Protein AF-A0A966U3D0-F1 (a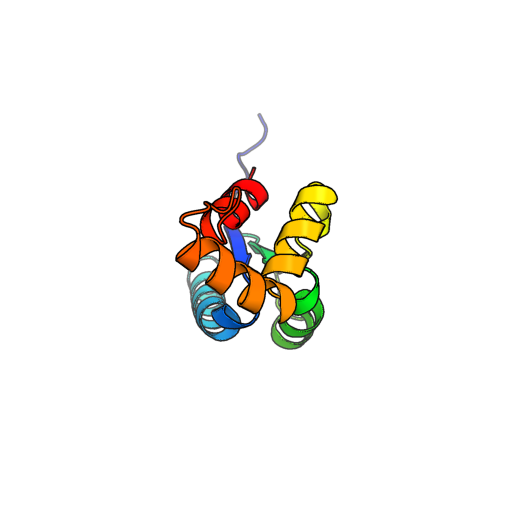fdb_monomer)

Sequence (110 aa):
MTRPSLCYLTVSYAADLERFALLRHSLRLFSPDIPHLVYVDSEDVPLFTRRFGDERGIDIRPTLEVLPPEVEASRRLWRSWRGRLLDRLCWRLHLHRSYSGWKLQQVVKL

Structure (mmCIF, N/CA/C/O backbone):
data_AF-A0A966U3D0-F1
#
_entry.id   AF-A0A966U3D0-F1
#
loop_
_atom_site.group_PDB
_atom_site.id
_atom_site.type_symbol
_atom_site.label_atom_id
_atom_site.label_alt_id
_atom_site.label_comp_id
_atom_site.label_asym_id
_atom_site.label_entity_id
_atom_site.label_seq_id
_atom_site.pdbx_PDB_ins_code
_atom_site.Cartn_x
_atom_site.Cartn_y
_atom_site.Cartn_z
_atom_site.occupancy
_atom_site.B_iso_or_equiv
_atom_site.auth_seq_id
_atom_site.auth_comp_id
_atom_site.auth_asym_id
_atom_site.auth_atom_id
_atom_site.pdbx_PDB_model_num
ATOM 1 N N . MET A 1 1 ? -13.420 27.046 15.025 1.00 55.94 1 MET A N 1
ATOM 2 C CA . MET A 1 1 ? -12.119 26.344 14.961 1.00 55.94 1 MET A CA 1
ATOM 3 C C . MET A 1 1 ? -12.401 24.885 14.648 1.00 55.94 1 MET A C 1
ATOM 5 O O . MET A 1 1 ? -13.145 24.262 15.396 1.00 55.94 1 MET A O 1
ATOM 9 N N . THR A 1 2 ? -11.909 24.364 13.527 1.00 74.81 2 THR A N 1
ATOM 10 C CA . THR A 1 2 ? -12.014 22.937 13.190 1.00 74.81 2 THR A CA 1
ATOM 11 C C . THR A 1 2 ? -11.152 22.134 14.158 1.00 74.81 2 THR A C 1
ATOM 13 O O . THR A 1 2 ? -9.998 22.477 14.408 1.00 74.81 2 THR A O 1
ATOM 16 N N . ARG A 1 3 ? -11.729 21.091 14.759 1.00 83.00 3 ARG A N 1
ATOM 17 C CA . ARG A 1 3 ? -10.996 20.180 15.641 1.00 83.00 3 ARG A CA 1
ATOM 18 C C . ARG A 1 3 ? -9.999 19.387 14.779 1.00 83.00 3 ARG A C 1
ATOM 20 O O . ARG A 1 3 ? -10.398 18.957 13.696 1.00 83.00 3 ARG A O 1
ATOM 27 N N . PRO A 1 4 ? -8.737 19.201 15.203 1.00 87.50 4 PRO A N 1
ATOM 28 C CA . PRO A 1 4 ? -7.790 18.399 14.438 1.00 87.50 4 PRO A CA 1
ATOM 29 C C . PRO A 1 4 ? -8.305 16.960 14.306 1.00 87.50 4 PRO A C 1
ATOM 31 O O . PRO A 1 4 ? -8.775 16.373 15.282 1.00 87.50 4 PRO A O 1
ATOM 34 N N . SER A 1 5 ? -8.231 16.408 13.096 1.00 90.88 5 SER A N 1
ATOM 35 C CA . SER A 1 5 ? -8.540 15.008 12.799 1.00 90.88 5 SER A CA 1
ATOM 36 C C . SER A 1 5 ? -7.254 14.195 12.684 1.00 90.88 5 SER A C 1
ATOM 38 O O . SER A 1 5 ? -6.247 14.697 12.186 1.00 90.88 5 SER A O 1
ATOM 40 N N . LEU A 1 6 ? -7.302 12.933 13.101 1.00 93.94 6 LEU A N 1
ATOM 41 C CA . LEU A 1 6 ? -6.178 12.002 13.045 1.00 93.94 6 LEU A CA 1
ATOM 42 C C . LEU A 1 6 ? -6.519 10.820 12.127 1.00 93.94 6 LEU A C 1
ATOM 44 O O . LEU A 1 6 ? -7.653 10.349 12.127 1.00 93.94 6 LEU A O 1
ATOM 48 N N . CYS A 1 7 ? -5.535 10.339 11.368 1.00 95.44 7 CYS A N 1
ATOM 49 C CA . CYS A 1 7 ? -5.631 9.158 10.511 1.00 95.44 7 CYS A CA 1
ATOM 50 C C . CYS A 1 7 ? -4.269 8.451 10.480 1.00 95.44 7 CYS A C 1
ATOM 52 O O . CYS A 1 7 ? -3.228 9.115 10.464 1.00 95.44 7 CYS A O 1
ATOM 54 N N . TYR A 1 8 ? -4.264 7.118 10.462 1.00 97.12 8 TYR A N 1
ATOM 55 C CA . TYR A 1 8 ? -3.060 6.341 10.180 1.00 97.12 8 TYR A CA 1
ATOM 56 C C . TYR A 1 8 ? -2.877 6.193 8.678 1.00 97.12 8 TYR A C 1
ATOM 58 O O . TYR A 1 8 ? -3.822 5.865 7.970 1.00 97.12 8 TYR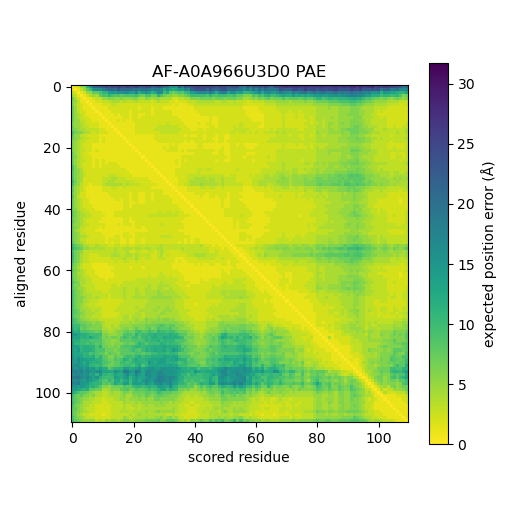 A O 1
ATOM 66 N N . LEU A 1 9 ? -1.645 6.360 8.202 1.00 96.88 9 LEU A N 1
ATOM 67 C CA . LEU A 1 9 ? -1.300 6.150 6.803 1.00 96.88 9 LEU A CA 1
ATOM 68 C C . LEU A 1 9 ? -0.247 5.051 6.673 1.00 96.88 9 LEU A C 1
ATOM 70 O O . LEU A 1 9 ? 0.776 5.057 7.363 1.00 96.88 9 LEU A O 1
ATOM 74 N N . THR A 1 10 ? -0.489 4.077 5.803 1.00 96.94 10 THR A N 1
ATOM 75 C CA . THR A 1 10 ? 0.442 2.970 5.549 1.00 96.94 10 THR A CA 1
ATOM 76 C C . THR A 1 10 ? 0.603 2.746 4.059 1.00 96.94 10 THR A C 1
ATOM 78 O O . THR A 1 10 ? -0.362 2.815 3.311 1.00 96.94 10 THR A O 1
ATOM 81 N N . VAL A 1 11 ? 1.833 2.457 3.642 1.00 96.88 11 VAL A N 1
ATOM 82 C CA . VAL A 1 11 ? 2.140 2.036 2.275 1.00 96.88 11 VAL A CA 1
ATOM 83 C C . VAL A 1 11 ? 2.589 0.586 2.331 1.00 96.88 11 VAL A C 1
ATOM 85 O O . VAL A 1 11 ? 3.466 0.264 3.135 1.00 96.88 11 VAL A O 1
ATOM 88 N N . SER A 1 12 ? 1.977 -0.290 1.541 1.00 96.44 12 SER A N 1
ATOM 89 C CA . SER A 1 12 ? 2.220 -1.733 1.606 1.00 96.44 12 SER A CA 1
ATOM 90 C C . SER A 1 12 ? 2.173 -2.402 0.229 1.00 96.44 12 SER A C 1
ATOM 92 O O . SER A 1 12 ? 1.877 -1.778 -0.786 1.00 96.44 12 SER A O 1
ATOM 94 N N . TYR A 1 13 ? 2.531 -3.681 0.189 1.00 95.62 13 TYR A N 1
ATOM 95 C CA . TYR A 1 13 ? 2.561 -4.519 -1.008 1.00 95.62 13 TYR A CA 1
ATOM 96 C C . TYR A 1 13 ? 2.531 -5.997 -0.596 1.00 95.62 13 TYR A C 1
ATOM 98 O O . TYR A 1 13 ? 2.623 -6.317 0.590 1.00 95.62 13 TYR A O 1
ATOM 106 N N . ALA A 1 14 ? 2.438 -6.915 -1.558 1.00 95.62 14 ALA A N 1
ATOM 107 C CA . ALA A 1 14 ? 2.213 -8.338 -1.292 1.00 95.62 14 ALA A CA 1
ATOM 108 C C . ALA A 1 14 ? 3.189 -8.982 -0.287 1.00 95.62 14 ALA A C 1
ATOM 110 O O . ALA A 1 14 ? 2.755 -9.762 0.556 1.00 95.62 14 ALA A O 1
ATOM 111 N N . ALA A 1 15 ? 4.491 -8.665 -0.322 1.00 94.44 15 ALA A N 1
ATOM 112 C CA . ALA A 1 15 ? 5.448 -9.293 0.602 1.00 94.44 15 ALA A CA 1
ATOM 113 C C . ALA A 1 15 ? 5.349 -8.765 2.046 1.00 94.44 15 ALA A C 1
ATOM 115 O O . ALA A 1 15 ? 5.906 -9.372 2.959 1.00 94.44 15 ALA A O 1
ATOM 116 N N . ASP A 1 16 ? 4.636 -7.656 2.254 1.00 95.62 16 ASP A N 1
ATOM 117 C CA . ASP A 1 16 ? 4.376 -7.077 3.570 1.00 95.62 16 ASP A CA 1
ATOM 118 C C . ASP A 1 16 ? 3.019 -7.506 4.147 1.00 95.62 16 ASP A C 1
ATOM 120 O O . ASP A 1 16 ? 2.691 -7.086 5.254 1.00 95.62 16 ASP A O 1
ATOM 124 N N . LEU A 1 17 ? 2.247 -8.359 3.458 1.00 97.56 17 LEU A N 1
ATOM 125 C CA . LEU A 1 17 ? 0.867 -8.694 3.832 1.00 97.56 17 LEU A CA 1
ATOM 126 C C . LEU A 1 17 ? 0.722 -9.144 5.296 1.00 97.56 17 LEU A C 1
ATOM 128 O O . LEU A 1 17 ? -0.134 -8.632 6.011 1.00 97.56 17 LEU A O 1
ATOM 132 N N . GLU A 1 18 ? 1.583 -10.050 5.766 1.00 98.12 18 GLU A N 1
ATOM 133 C CA . GLU A 1 18 ? 1.525 -10.555 7.147 1.00 98.12 18 GLU A CA 1
ATOM 134 C C . GLU A 1 18 ? 1.940 -9.496 8.177 1.00 98.12 18 GLU A C 1
ATOM 136 O O . GLU A 1 18 ? 1.337 -9.373 9.243 1.00 98.12 18 GLU A O 1
ATOM 141 N N . ARG A 1 19 ? 2.935 -8.663 7.846 1.00 97.75 19 ARG A N 1
ATOM 142 C CA . ARG A 1 19 ? 3.340 -7.543 8.713 1.00 97.75 19 ARG A CA 1
ATOM 143 C C . ARG A 1 19 ? 2.226 -6.506 8.799 1.00 97.75 19 ARG A C 1
ATOM 145 O O . ARG A 1 19 ? 1.959 -5.971 9.873 1.00 97.75 19 ARG A O 1
ATOM 152 N N . PHE A 1 20 ? 1.561 -6.249 7.677 1.00 97.94 20 PHE A N 1
ATOM 153 C CA . PHE A 1 20 ? 0.397 -5.385 7.615 1.00 97.94 20 PHE A CA 1
ATOM 154 C C . PHE A 1 20 ? -0.769 -5.965 8.424 1.00 97.94 20 PHE A C 1
ATOM 156 O O . PHE A 1 20 ? -1.398 -5.225 9.174 1.00 97.94 20 PHE A O 1
ATOM 163 N N . ALA A 1 21 ? -1.018 -7.277 8.354 1.00 98.19 21 ALA A N 1
ATOM 164 C CA . AL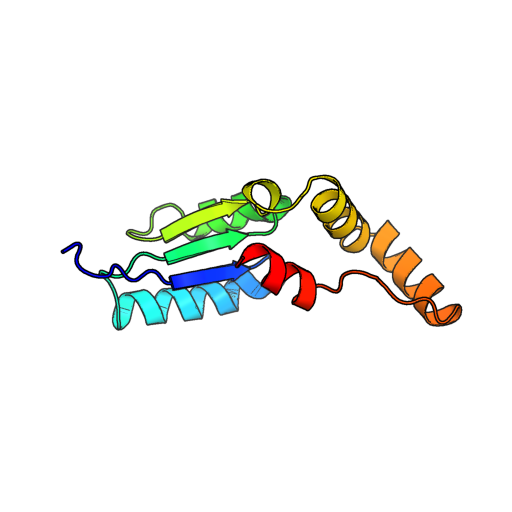A A 1 21 ? -2.050 -7.936 9.153 1.00 98.19 21 ALA A CA 1
ATOM 165 C C . ALA A 1 21 ? -1.803 -7.756 10.661 1.00 98.19 21 ALA A C 1
ATOM 167 O O . ALA A 1 21 ? -2.725 -7.414 11.404 1.00 98.19 21 ALA A O 1
ATOM 168 N N . LEU A 1 22 ? -0.550 -7.909 11.105 1.00 98.38 22 LEU A N 1
ATOM 169 C CA . LEU A 1 22 ? -0.157 -7.663 12.494 1.00 98.38 22 LEU A CA 1
ATOM 170 C C . LEU A 1 22 ? -0.363 -6.196 12.900 1.00 98.38 22 LEU A C 1
ATOM 172 O O . LEU A 1 22 ? -0.938 -5.924 13.954 1.00 98.38 22 LEU A O 1
ATOM 176 N N . LEU A 1 23 ? 0.067 -5.245 12.063 1.00 97.88 23 LEU A N 1
ATOM 177 C CA . LEU A 1 23 ? -0.176 -3.818 12.297 1.00 97.88 23 LEU A CA 1
ATOM 178 C C . LEU A 1 23 ? -1.677 -3.539 12.420 1.00 97.88 23 LEU A C 1
ATOM 180 O O . LEU A 1 23 ? -2.108 -2.879 13.363 1.00 97.88 23 LEU A O 1
ATOM 184 N N . ARG A 1 24 ? -2.475 -4.065 11.489 1.00 97.31 24 ARG A N 1
ATOM 185 C CA . ARG A 1 24 ? -3.919 -3.853 11.454 1.00 97.31 24 ARG A CA 1
ATOM 186 C C . ARG A 1 24 ? -4.599 -4.400 12.703 1.00 97.31 24 ARG A C 1
ATOM 188 O O . ARG A 1 24 ? -5.443 -3.718 13.282 1.00 97.31 24 ARG A O 1
ATOM 195 N N . HIS A 1 25 ? -4.198 -5.590 13.145 1.00 97.12 25 HIS A N 1
ATOM 196 C CA . HIS A 1 25 ? -4.669 -6.172 14.395 1.00 97.12 25 HIS A CA 1
ATOM 197 C C . HIS A 1 25 ? -4.377 -5.254 15.592 1.00 97.12 25 HIS A C 1
ATOM 199 O O . HIS A 1 25 ? -5.290 -4.932 16.350 1.00 97.12 25 HIS A O 1
ATOM 205 N N . SER A 1 26 ? -3.145 -4.752 15.710 1.00 97.75 26 SER A N 1
ATOM 206 C CA . SER A 1 26 ? -2.763 -3.818 16.776 1.00 97.75 26 SER A CA 1
ATOM 207 C C . SER A 1 26 ? -3.578 -2.522 16.737 1.00 97.75 26 SER A C 1
ATOM 209 O O . SER A 1 26 ? -4.097 -2.091 17.764 1.00 97.75 26 SER A O 1
ATOM 211 N N . LEU A 1 27 ? -3.759 -1.914 15.560 1.00 97.12 27 LEU A N 1
ATOM 212 C CA . LEU A 1 27 ? -4.546 -0.681 15.434 1.00 97.12 27 LEU A CA 1
ATOM 213 C C . LEU A 1 27 ? -6.010 -0.889 15.829 1.00 97.12 27 LEU A C 1
ATOM 215 O O . LEU A 1 27 ? -6.587 -0.035 16.494 1.00 97.12 27 LEU A O 1
ATOM 219 N N . ARG A 1 28 ? -6.597 -2.041 15.496 1.00 95.38 28 ARG A N 1
ATOM 220 C CA . ARG A 1 28 ? -7.958 -2.385 15.930 1.00 95.38 28 ARG A CA 1
ATOM 221 C C . ARG A 1 28 ? -8.081 -2.550 17.441 1.00 95.38 28 ARG A C 1
ATOM 223 O O . ARG A 1 28 ? -9.134 -2.238 17.982 1.00 95.38 28 ARG A O 1
ATOM 230 N N . LEU A 1 29 ? -7.044 -3.057 18.107 1.00 96.88 29 LEU A N 1
ATOM 231 C CA . LEU A 1 29 ? -7.054 -3.241 19.558 1.00 96.88 29 LEU A CA 1
ATOM 232 C C . LEU A 1 29 ? -6.865 -1.925 20.316 1.00 96.88 29 LEU A C 1
ATOM 234 O O . LEU A 1 29 ? -7.544 -1.697 21.312 1.00 96.88 29 LEU A O 1
ATOM 238 N N . PHE A 1 30 ? -5.949 -1.071 19.858 1.00 97.06 30 PHE A N 1
ATOM 239 C CA . PHE A 1 30 ? -5.514 0.100 20.628 1.00 97.06 30 PHE A CA 1
ATOM 240 C C . PHE A 1 30 ? -6.102 1.431 20.142 1.00 97.06 30 PHE A C 1
ATOM 242 O O . PHE A 1 30 ? -6.148 2.384 20.914 1.00 97.06 30 PHE A O 1
ATOM 249 N N . SER A 1 31 ? -6.574 1.492 18.895 1.00 95.56 31 SER A N 1
ATOM 250 C CA . SER A 1 31 ? -7.066 2.714 18.245 1.00 95.56 31 SER A CA 1
ATOM 251 C C . SER A 1 31 ? -8.240 2.441 17.278 1.00 95.56 31 SER A C 1
ATOM 253 O O . SER A 1 31 ? -8.180 2.862 16.119 1.00 95.56 31 SER A O 1
ATOM 255 N N . PRO A 1 32 ? -9.314 1.740 17.700 1.00 94.94 32 PRO A N 1
ATOM 256 C CA . PRO A 1 32 ? -10.369 1.252 16.799 1.00 94.94 32 PRO A CA 1
ATOM 257 C C . PRO A 1 32 ? -11.126 2.353 16.041 1.00 94.94 32 PRO A C 1
ATOM 259 O O . PRO A 1 32 ? -11.630 2.101 14.947 1.00 94.94 32 PRO A O 1
ATOM 262 N N . ASP A 1 33 ? -11.194 3.559 16.606 1.00 94.75 33 ASP A N 1
ATOM 263 C CA . ASP A 1 33 ? -11.958 4.682 16.051 1.00 94.75 33 ASP A CA 1
ATOM 264 C C . ASP A 1 33 ? -11.130 5.596 15.134 1.00 94.75 33 ASP A C 1
ATOM 266 O O . ASP A 1 33 ? -11.676 6.524 14.534 1.00 94.75 33 ASP A O 1
ATO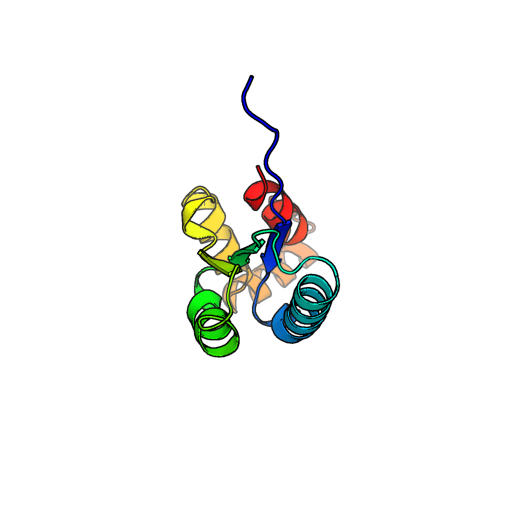M 270 N N . ILE A 1 34 ? -9.818 5.357 15.012 1.00 96.44 34 ILE A N 1
ATOM 271 C CA . ILE A 1 34 ? -8.946 6.144 14.135 1.00 96.44 34 ILE A CA 1
ATOM 272 C C . ILE A 1 34 ? -8.936 5.499 12.738 1.00 96.44 34 ILE A C 1
ATOM 274 O O . ILE A 1 34 ? -8.540 4.336 12.610 1.00 96.44 34 ILE A O 1
ATOM 278 N N . PRO A 1 35 ? -9.327 6.231 11.675 1.00 96.75 35 PRO A N 1
ATOM 279 C CA . PRO A 1 35 ? -9.270 5.725 10.308 1.00 96.75 35 PRO A CA 1
ATOM 280 C C . PRO A 1 35 ? -7.854 5.315 9.896 1.00 96.75 35 PRO A C 1
ATOM 282 O O . PRO A 1 35 ? -6.862 5.904 10.332 1.00 96.75 35 PRO A O 1
ATOM 285 N N . HIS A 1 36 ? -7.766 4.324 9.014 1.00 97.50 36 HIS A N 1
ATOM 286 C CA . HIS A 1 36 ? -6.509 3.811 8.482 1.00 97.50 36 HIS A CA 1
ATOM 287 C C . HIS A 1 36 ? -6.532 3.828 6.955 1.00 97.50 36 HIS A C 1
ATOM 289 O O . HIS A 1 36 ? -7.159 2.977 6.330 1.00 97.50 36 HIS A O 1
ATOM 295 N N . LEU A 1 37 ? -5.832 4.791 6.360 1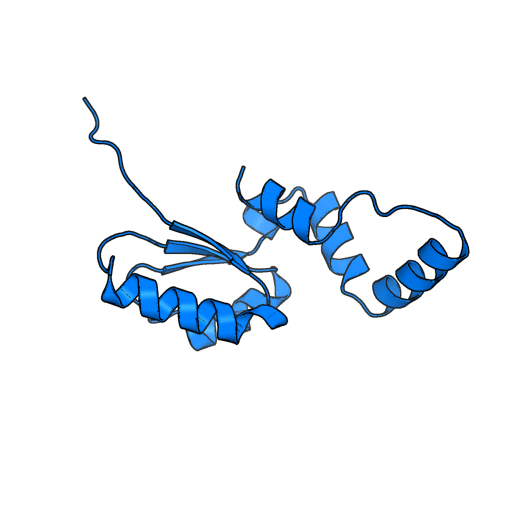.00 97.44 37 LEU A N 1
ATOM 296 C CA . LEU A 1 37 ? -5.630 4.884 4.919 1.00 97.44 37 LEU A CA 1
ATOM 297 C C . LEU A 1 37 ? -4.417 4.045 4.505 1.00 97.44 37 LEU A C 1
ATOM 299 O O . LEU A 1 37 ? -3.317 4.187 5.051 1.00 97.44 37 LEU A O 1
ATOM 303 N N . VAL A 1 38 ? -4.613 3.158 3.538 1.00 97.88 38 VAL A N 1
ATOM 304 C CA . VAL A 1 38 ? -3.619 2.172 3.122 1.00 97.88 38 VAL A CA 1
ATOM 305 C C . VAL A 1 38 ? -3.425 2.257 1.623 1.00 97.88 38 VAL A C 1
ATOM 307 O O . VAL A 1 38 ? -4.273 1.818 0.854 1.00 97.88 38 VAL A O 1
ATOM 310 N N . TYR A 1 39 ? -2.275 2.775 1.211 1.00 98.00 39 TYR A N 1
ATOM 311 C CA . TYR A 1 39 ? -1.857 2.721 -0.179 1.00 98.00 39 TYR A CA 1
ATOM 312 C C . TYR A 1 39 ? -1.127 1.412 -0.444 1.00 98.00 39 TYR A C 1
ATOM 314 O O . TYR A 1 39 ? -0.119 1.097 0.189 1.00 98.00 39 TYR A O 1
ATOM 322 N N . VAL A 1 40 ? -1.640 0.638 -1.382 1.00 97.31 40 VAL A N 1
ATOM 323 C CA . VAL A 1 40 ? -1.092 -0.653 -1.777 1.00 97.31 40 VAL A CA 1
ATOM 324 C C . VAL A 1 40 ? -0.584 -0.538 -3.200 1.00 97.31 40 VAL A C 1
ATOM 326 O O . VAL A 1 40 ? -1.235 0.089 -4.038 1.00 97.31 40 VAL A O 1
ATOM 329 N N . ASP A 1 41 ? 0.572 -1.141 -3.481 1.00 95.75 41 ASP A N 1
ATOM 330 C CA . ASP A 1 41 ? 1.046 -1.313 -4.855 1.00 95.75 41 ASP A CA 1
ATOM 331 C C . ASP A 1 41 ? -0.121 -1.772 -5.738 1.00 95.75 41 ASP A C 1
ATOM 333 O O . ASP A 1 41 ? -0.798 -2.749 -5.428 1.00 95.75 41 ASP A O 1
ATOM 337 N N . SER A 1 42 ? -0.397 -1.031 -6.808 1.00 96.19 42 SER A N 1
ATOM 338 C CA . SER A 1 42 ? -1.657 -1.145 -7.551 1.00 96.19 42 SER A CA 1
ATOM 339 C C . SER A 1 42 ? -2.041 -2.573 -7.973 1.00 96.19 42 SER A C 1
ATOM 341 O O . SER A 1 42 ? -3.219 -2.920 -7.980 1.00 96.19 42 SER A O 1
ATOM 343 N N . GLU A 1 43 ? -1.061 -3.406 -8.335 1.00 95.50 43 GLU A N 1
ATOM 344 C CA . GLU A 1 43 ? -1.264 -4.814 -8.698 1.00 95.50 43 GLU A CA 1
ATOM 345 C C . GLU A 1 43 ? -1.657 -5.718 -7.517 1.00 95.50 43 GLU A C 1
ATOM 347 O O . GLU A 1 43 ? -2.266 -6.766 -7.724 1.00 95.50 43 GLU A O 1
ATOM 352 N N . ASP A 1 44 ? -1.334 -5.308 -6.292 1.00 97.12 44 ASP A N 1
ATOM 353 C CA . ASP A 1 44 ? -1.544 -6.063 -5.059 1.00 97.12 44 ASP A CA 1
ATOM 354 C C . ASP A 1 44 ? -2.860 -5.658 -4.354 1.00 97.12 44 ASP A C 1
ATOM 356 O O . ASP A 1 44 ? -3.267 -6.315 -3.396 1.00 97.12 44 ASP A O 1
ATOM 360 N N . VAL A 1 45 ? -3.579 -4.626 -4.827 1.00 98.00 45 VAL A N 1
ATOM 361 C CA . VAL A 1 45 ? -4.864 -4.189 -4.235 1.00 98.00 45 VAL A CA 1
ATOM 362 C C . VAL A 1 45 ? -5.874 -5.333 -4.092 1.00 98.00 45 VAL A C 1
ATOM 364 O O . VAL A 1 45 ? -6.381 -5.504 -2.984 1.00 98.00 45 VAL A O 1
ATOM 367 N N . PRO A 1 46 ? -6.139 -6.183 -5.111 1.00 98.25 46 PRO A N 1
ATOM 368 C CA . PRO A 1 46 ? -7.108 -7.272 -4.968 1.00 98.25 46 PRO A CA 1
ATOM 369 C C . PRO A 1 46 ? -6.777 -8.241 -3.824 1.00 98.25 46 PRO A C 1
ATOM 371 O O . PRO A 1 46 ? -7.683 -8.754 -3.168 1.00 98.25 46 PRO A O 1
ATOM 374 N N . LEU A 1 47 ? -5.487 -8.472 -3.553 1.00 98.12 47 LEU A N 1
ATOM 375 C CA . LEU A 1 47 ? -5.031 -9.312 -2.444 1.00 98.12 47 LEU A CA 1
ATOM 376 C C . LEU A 1 47 ? -5.393 -8.683 -1.092 1.00 98.12 47 LEU A C 1
ATOM 378 O O . LEU A 1 47 ? -5.911 -9.373 -0.213 1.00 98.12 47 LEU A O 1
ATOM 382 N N . PHE A 1 48 ? -5.161 -7.379 -0.941 1.00 98.31 48 PHE A N 1
ATOM 383 C CA . PHE A 1 48 ? -5.485 -6.644 0.281 1.00 98.31 48 PHE A CA 1
ATOM 384 C C . PHE A 1 48 ? -6.996 -6.487 0.466 1.00 98.31 48 PHE A C 1
ATOM 386 O O . PHE A 1 48 ? -7.498 -6.767 1.553 1.00 98.31 48 PHE A O 1
ATOM 393 N N . THR A 1 49 ? -7.740 -6.132 -0.584 1.00 98.06 49 THR A N 1
ATOM 394 C CA . THR A 1 49 ? -9.206 -6.037 -0.539 1.00 98.06 49 THR A CA 1
ATOM 395 C C . THR A 1 49 ? -9.833 -7.377 -0.171 1.00 98.06 49 THR A C 1
ATOM 397 O O . THR A 1 49 ? -10.690 -7.423 0.703 1.00 98.06 49 THR A O 1
ATOM 400 N N . ARG A 1 50 ? -9.363 -8.494 -0.742 1.00 98.06 50 ARG A N 1
ATOM 401 C CA . ARG A 1 50 ? -9.853 -9.830 -0.363 1.00 98.06 50 ARG A CA 1
ATOM 402 C C . ARG A 1 50 ? -9.588 -10.158 1.110 1.00 98.06 50 ARG A C 1
ATOM 404 O O . ARG A 1 50 ? -10.360 -10.895 1.715 1.00 98.06 50 ARG A O 1
ATOM 411 N N . ARG A 1 51 ? -8.473 -9.683 1.671 1.00 98.00 51 ARG A N 1
ATOM 412 C CA . ARG A 1 51 ? -8.044 -10.025 3.035 1.00 98.00 51 ARG A CA 1
ATOM 413 C C . ARG A 1 51 ? -8.652 -9.119 4.109 1.00 98.00 51 ARG A C 1
ATOM 415 O O . ARG A 1 51 ? -8.899 -9.617 5.206 1.00 98.00 51 ARG A O 1
ATOM 422 N N . PHE A 1 52 ? -8.850 -7.836 3.805 1.00 97.62 52 PHE A N 1
ATOM 423 C CA . PHE A 1 52 ? -9.195 -6.789 4.777 1.00 97.62 52 PHE A CA 1
ATOM 424 C C . PHE A 1 52 ? -10.364 -5.888 4.348 1.00 97.62 52 PHE A C 1
ATOM 426 O O . PHE A 1 52 ? -10.732 -4.998 5.105 1.00 97.62 52 PHE A O 1
ATOM 433 N N . GLY A 1 53 ? -10.934 -6.066 3.151 1.00 93.25 53 GLY A N 1
ATOM 434 C CA . GLY A 1 53 ? -11.926 -5.146 2.575 1.00 93.25 53 GLY A CA 1
ATOM 435 C C . GLY A 1 53 ? -13.226 -5.019 3.371 1.00 93.25 53 GLY A C 1
ATOM 436 O O . GLY A 1 53 ? -13.857 -3.970 3.325 1.00 93.25 53 GLY A O 1
ATOM 437 N N . ASP A 1 54 ? -13.580 -6.042 4.149 1.00 94.31 54 ASP A N 1
ATOM 438 C CA . ASP A 1 54 ? -14.758 -6.027 5.024 1.00 94.31 54 ASP A CA 1
ATOM 439 C C . ASP A 1 54 ? -14.461 -5.446 6.421 1.00 94.31 54 ASP A C 1
ATOM 441 O O . ASP A 1 54 ? -15.346 -5.359 7.276 1.00 94.31 54 ASP A O 1
ATOM 445 N N . GLU A 1 55 ? -13.210 -5.066 6.707 1.00 94.38 55 GLU A N 1
ATOM 446 C CA . GLU A 1 55 ? -12.866 -4.485 8.000 1.00 94.38 55 GLU A CA 1
ATOM 447 C C . GLU A 1 55 ? -13.344 -3.034 8.116 1.00 94.38 55 GLU A C 1
ATOM 449 O O . GLU A 1 55 ? -13.184 -2.207 7.224 1.00 94.38 55 GLU A O 1
ATOM 454 N N . ARG A 1 56 ? -13.888 -2.671 9.279 1.00 93.31 56 ARG A N 1
ATOM 455 C CA . ARG A 1 56 ? -14.303 -1.290 9.541 1.00 93.31 56 ARG A CA 1
ATOM 456 C C . ARG A 1 56 ? -13.089 -0.376 9.726 1.00 93.31 56 ARG A C 1
ATOM 458 O O . ARG A 1 56 ? -12.162 -0.716 10.459 1.00 93.31 56 ARG A O 1
ATOM 465 N N . GLY A 1 57 ? -13.140 0.821 9.139 1.00 93.62 57 GLY A N 1
ATOM 466 C CA . GLY A 1 57 ? -12.162 1.888 9.385 1.00 93.62 57 GLY A CA 1
ATOM 467 C C . GLY A 1 57 ? -10.836 1.732 8.639 1.00 93.62 57 GLY A C 1
ATOM 468 O O . GLY A 1 57 ? -9.880 2.421 8.983 1.00 93.62 57 GLY A O 1
ATOM 469 N N . ILE A 1 58 ? -10.766 0.841 7.647 1.00 96.75 58 ILE A N 1
ATOM 470 C CA . ILE A 1 58 ? -9.668 0.775 6.679 1.00 96.75 58 ILE A CA 1
ATOM 471 C C . ILE A 1 58 ? -10.150 1.319 5.330 1.00 96.75 58 ILE A C 1
ATOM 473 O O . ILE A 1 58 ? -11.263 1.020 4.904 1.00 96.75 58 ILE A O 1
ATOM 477 N N . ASP A 1 59 ? -9.317 2.113 4.667 1.00 97.38 59 ASP A N 1
ATOM 478 C CA . ASP A 1 59 ? -9.517 2.547 3.284 1.00 97.38 59 ASP A CA 1
ATOM 479 C C . ASP A 1 59 ? -8.308 2.093 2.457 1.00 97.38 59 ASP A C 1
ATOM 481 O O . ASP A 1 59 ? -7.182 2.516 2.717 1.00 97.38 59 ASP A O 1
ATOM 485 N N . ILE A 1 60 ? -8.526 1.179 1.509 1.00 98.38 60 ILE A N 1
ATOM 486 C CA . ILE A 1 60 ? -7.470 0.565 0.696 1.00 98.38 60 ILE A CA 1
ATOM 487 C C . ILE A 1 60 ? -7.474 1.222 -0.680 1.00 98.38 60 ILE A C 1
ATOM 489 O O . ILE A 1 60 ? -8.447 1.106 -1.424 1.00 98.38 60 ILE A O 1
ATOM 493 N N . ARG A 1 61 ? -6.357 1.856 -1.038 1.00 97.88 61 ARG A N 1
ATOM 494 C CA . ARG A 1 61 ? -6.177 2.591 -2.291 1.00 97.88 61 ARG A CA 1
ATOM 495 C C . ARG A 1 61 ? -4.980 2.071 -3.082 1.00 97.88 61 ARG A C 1
ATOM 497 O O . ARG A 1 61 ? -3.978 1.682 -2.484 1.00 97.88 61 ARG A O 1
ATOM 504 N N . PRO A 1 62 ? -5.032 2.057 -4.420 1.00 97.81 62 PRO A N 1
ATOM 505 C CA . PRO A 1 62 ? -3.867 1.777 -5.245 1.00 97.81 62 PRO A CA 1
ATOM 506 C C . PRO A 1 62 ? -2.866 2.939 -5.207 1.00 97.81 62 PRO A C 1
ATOM 508 O O . PRO A 1 62 ? -3.246 4.108 -5.187 1.00 97.81 62 PRO A O 1
ATOM 511 N N . THR A 1 63 ? -1.571 2.639 -5.310 1.00 96.38 63 THR A N 1
ATOM 512 C CA . THR A 1 63 ? -0.530 3.676 -5.444 1.00 96.38 63 THR A CA 1
ATOM 513 C C . THR A 1 63 ? -0.693 4.545 -6.693 1.00 96.38 63 THR A C 1
ATOM 515 O O . THR A 1 63 ? -0.222 5.679 -6.691 1.00 96.38 63 THR A O 1
ATOM 518 N N . LEU A 1 64 ? -1.369 4.058 -7.744 1.00 96.31 64 LEU A N 1
ATOM 519 C CA . LEU A 1 64 ? -1.637 4.839 -8.962 1.00 96.31 64 LEU A CA 1
ATOM 520 C C . LEU A 1 64 ? -2.489 6.094 -8.721 1.00 96.31 64 LEU A C 1
ATOM 522 O O . LEU A 1 64 ? -2.469 6.986 -9.560 1.00 96.31 64 LEU A O 1
ATOM 526 N N . GLU A 1 65 ? -3.246 6.163 -7.620 1.00 96.12 65 GLU A N 1
ATOM 527 C CA . GLU A 1 65 ? -4.063 7.344 -7.297 1.00 96.12 65 GLU A CA 1
ATOM 528 C C . GLU A 1 65 ? -3.215 8.546 -6.858 1.00 96.12 65 GLU A C 1
ATOM 530 O O . GLU A 1 65 ? -3.672 9.680 -6.967 1.00 96.12 65 GLU A O 1
ATOM 535 N N . VAL A 1 66 ? -1.987 8.310 -6.383 1.00 95.00 66 VAL A N 1
ATOM 536 C CA . VAL A 1 66 ? -1.119 9.357 -5.812 1.00 95.00 66 VAL A CA 1
ATOM 537 C C . VAL A 1 66 ? 0.247 9.458 -6.480 1.00 95.00 66 VAL A C 1
ATOM 539 O O . VAL A 1 66 ? 0.882 10.510 -6.434 1.00 95.00 66 VAL A O 1
ATOM 542 N N . LEU A 1 67 ? 0.727 8.388 -7.116 1.00 92.62 67 LEU A N 1
ATOM 543 C CA . LEU A 1 67 ? 1.985 8.434 -7.849 1.00 92.62 67 LEU A CA 1
ATOM 544 C C . LEU A 1 67 ? 1.789 9.027 -9.249 1.00 92.62 67 LEU A C 1
ATOM 546 O O . LEU A 1 67 ? 0.868 8.619 -9.960 1.00 92.62 67 LEU A O 1
ATOM 550 N N . PRO A 1 68 ? 2.712 9.894 -9.710 1.00 92.56 68 PRO A N 1
ATOM 551 C CA . PRO A 1 68 ? 2.764 10.284 -11.111 1.00 92.56 68 PRO A CA 1
ATOM 552 C C . PRO A 1 68 ? 2.852 9.049 -12.028 1.00 92.56 68 PRO A C 1
ATOM 554 O O . PRO A 1 68 ? 3.566 8.093 -11.683 1.00 92.56 68 PRO A O 1
ATOM 557 N N . PRO A 1 69 ? 2.185 9.047 -13.198 1.00 92.50 69 PRO A N 1
ATOM 558 C CA . PRO A 1 69 ? 2.136 7.885 -14.088 1.00 92.50 69 PRO A CA 1
ATOM 559 C C . PRO A 1 69 ? 3.514 7.316 -14.450 1.00 92.50 69 PRO A C 1
ATOM 561 O O . PRO A 1 69 ? 3.695 6.097 -14.496 1.00 92.50 69 PRO A O 1
ATOM 564 N N . GLU A 1 70 ? 4.513 8.174 -14.652 1.00 91.19 70 GLU A N 1
ATOM 565 C CA . GLU A 1 70 ? 5.881 7.780 -15.002 1.00 91.19 70 GLU A CA 1
ATOM 566 C C . GLU A 1 70 ? 6.585 7.070 -13.836 1.00 91.19 70 GLU A C 1
ATOM 568 O O . GLU A 1 70 ? 7.342 6.111 -14.029 1.00 91.19 70 GLU A O 1
ATOM 573 N N . VAL A 1 71 ? 6.310 7.516 -12.608 1.00 91.06 71 VAL A N 1
ATOM 574 C CA . VAL A 1 71 ? 6.861 6.934 -11.378 1.00 91.06 71 VAL A CA 1
ATOM 575 C C . VAL A 1 71 ? 6.237 5.563 -11.122 1.00 91.06 71 VAL A C 1
ATOM 577 O O . VAL A 1 71 ? 6.958 4.600 -10.845 1.00 91.06 71 VAL A O 1
ATOM 580 N N . GLU A 1 72 ? 4.920 5.444 -11.284 1.00 93.00 72 GLU A N 1
ATOM 581 C CA . GLU A 1 72 ? 4.191 4.177 -11.159 1.00 93.00 72 GLU A CA 1
ATOM 582 C C . GLU A 1 72 ? 4.623 3.167 -12.240 1.00 93.00 72 GLU A C 1
ATOM 584 O O . GLU A 1 72 ? 4.878 1.996 -11.937 1.00 93.00 72 GLU A O 1
ATOM 589 N N . ALA A 1 73 ? 4.795 3.611 -13.491 1.00 91.00 73 ALA A N 1
ATOM 590 C CA . ALA A 1 73 ? 5.305 2.770 -14.575 1.00 91.00 73 ALA A CA 1
ATOM 591 C C . ALA A 1 73 ? 6.720 2.248 -14.274 1.00 91.00 73 ALA A C 1
ATOM 593 O O . ALA A 1 73 ? 6.998 1.054 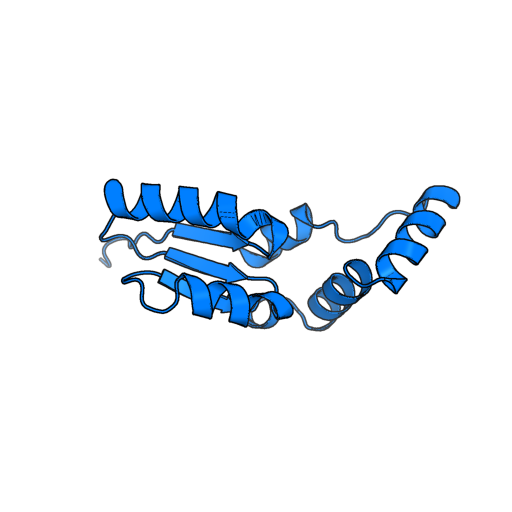-14.432 1.00 91.00 73 ALA A O 1
ATOM 594 N N . SER A 1 74 ? 7.601 3.122 -13.776 1.00 89.56 74 SER A N 1
ATOM 595 C CA . SER A 1 74 ? 8.950 2.747 -13.345 1.00 89.56 74 SER A CA 1
ATOM 596 C C . SER A 1 74 ? 8.910 1.724 -12.205 1.00 89.56 74 SER A C 1
ATOM 598 O O . SER A 1 74 ? 9.545 0.670 -12.306 1.00 89.56 74 SER A O 1
ATOM 600 N N . ARG A 1 75 ? 8.110 1.957 -11.152 1.00 91.19 75 ARG A N 1
ATOM 601 C CA . ARG A 1 75 ? 7.931 1.008 -10.034 1.00 91.19 75 ARG A CA 1
ATOM 602 C C . ARG A 1 75 ? 7.561 -0.388 -10.537 1.00 91.19 75 ARG A C 1
ATOM 604 O O . ARG A 1 75 ? 8.223 -1.367 -10.175 1.00 91.19 75 ARG A O 1
ATOM 611 N N . ARG A 1 76 ? 6.545 -0.476 -11.400 1.00 91.31 76 ARG A N 1
ATOM 612 C CA . ARG A 1 76 ? 6.072 -1.745 -11.980 1.00 91.31 76 ARG A CA 1
ATOM 613 C C . ARG A 1 76 ? 7.144 -2.426 -12.827 1.00 91.31 76 ARG A C 1
ATOM 615 O O . ARG A 1 76 ? 7.357 -3.632 -12.682 1.00 91.31 76 ARG A O 1
ATOM 622 N N . LEU A 1 77 ? 7.863 -1.670 -13.665 1.00 89.62 77 LEU A N 1
ATOM 623 C CA . LEU A 1 77 ? 8.980 -2.202 -14.451 1.00 89.62 77 LEU A CA 1
ATOM 624 C C . LEU A 1 77 ? 10.010 -2.859 -13.537 1.00 89.62 77 LEU A C 1
ATOM 626 O O . LEU A 1 77 ? 10.405 -3.998 -13.783 1.00 89.62 77 LEU A O 1
ATOM 630 N N . TRP A 1 78 ? 10.407 -2.178 -12.467 1.00 87.38 78 TRP A N 1
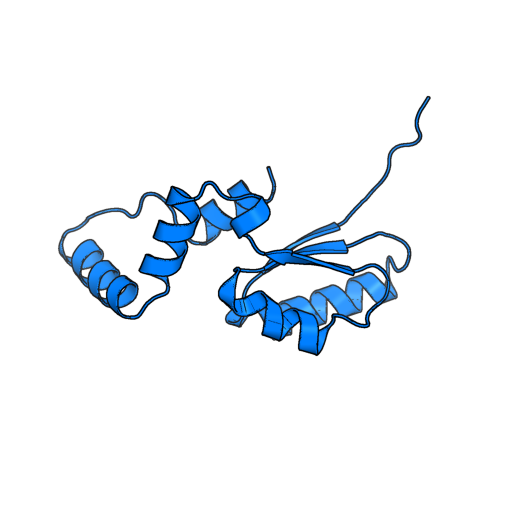ATOM 631 C CA . TRP A 1 78 ? 11.434 -2.680 -11.566 1.00 87.38 78 TRP A CA 1
ATOM 632 C C . TRP A 1 78 ? 11.003 -3.884 -10.719 1.00 87.38 78 TRP A C 1
ATOM 634 O O . TRP A 1 78 ? 11.854 -4.701 -10.367 1.00 87.38 78 TRP A O 1
ATOM 644 N N . ARG A 1 79 ? 9.708 -4.035 -10.415 1.00 85.88 79 ARG A N 1
ATOM 645 C CA . ARG A 1 79 ? 9.168 -5.254 -9.777 1.00 85.88 79 ARG A CA 1
ATOM 646 C C . ARG A 1 79 ? 9.061 -6.435 -10.742 1.00 85.88 79 ARG A C 1
ATOM 648 O O . ARG A 1 79 ? 9.091 -7.591 -10.311 1.00 85.88 79 ARG A O 1
ATOM 655 N N . SER A 1 80 ? 8.952 -6.169 -12.042 1.00 86.94 80 SER A N 1
ATOM 656 C CA . SER A 1 80 ? 8.849 -7.214 -13.060 1.00 86.94 80 SER A CA 1
ATOM 657 C C . SER A 1 80 ? 10.125 -8.063 -13.166 1.00 86.94 80 SER A C 1
ATOM 659 O O . SER A 1 80 ? 11.206 -7.696 -12.702 1.00 86.94 80 SER A O 1
ATOM 661 N N . TRP A 1 81 ? 10.025 -9.206 -13.848 1.00 85.88 81 TRP A N 1
ATOM 662 C CA . TRP A 1 81 ? 11.189 -10.041 -14.157 1.00 85.88 81 TRP A CA 1
ATOM 663 C C . TRP A 1 81 ? 12.256 -9.288 -14.970 1.00 85.88 81 TRP A C 1
ATOM 665 O O . TRP A 1 81 ? 13.448 -9.496 -14.744 1.00 85.88 81 TRP A O 1
ATOM 675 N N . ARG A 1 82 ? 11.835 -8.375 -15.861 1.00 86.62 82 ARG A N 1
ATOM 676 C CA . ARG A 1 82 ? 12.737 -7.505 -16.632 1.00 86.62 82 ARG A CA 1
ATOM 677 C C . ARG A 1 82 ? 13.471 -6.549 -15.707 1.00 86.62 82 ARG A C 1
ATOM 679 O O . ARG A 1 82 ? 14.681 -6.412 -15.818 1.00 86.62 82 ARG A O 1
ATOM 686 N N . GLY A 1 83 ? 12.752 -5.964 -14.753 1.00 85.50 83 GLY A N 1
ATOM 687 C CA . GLY A 1 83 ? 13.317 -5.127 -13.701 1.00 85.50 83 GLY A CA 1
ATOM 688 C C . GLY A 1 83 ? 14.410 -5.835 -12.918 1.00 85.50 83 GLY A C 1
ATOM 689 O O . GLY A 1 83 ? 15.492 -5.288 -12.762 1.00 85.50 83 GLY A O 1
ATOM 690 N N . ARG A 1 84 ? 14.179 -7.088 -12.511 1.00 84.12 84 ARG A N 1
ATOM 691 C CA . ARG A 1 84 ? 15.193 -7.901 -11.813 1.00 84.12 84 ARG A CA 1
ATOM 692 C C . ARG A 1 84 ? 16.435 -8.178 -12.663 1.00 84.12 84 ARG A C 1
ATOM 694 O O . ARG A 1 84 ? 17.538 -8.231 -12.126 1.00 84.12 84 ARG A O 1
ATOM 701 N N . LEU A 1 85 ? 16.273 -8.364 -13.974 1.00 86.12 85 LEU A N 1
ATOM 702 C CA . LEU A 1 85 ? 17.404 -8.514 -14.892 1.00 86.12 85 LEU A CA 1
ATOM 703 C C . LEU A 1 85 ? 18.175 -7.194 -15.045 1.00 86.12 85 LEU A C 1
ATOM 705 O O . LEU A 1 85 ? 19.403 -7.193 -14.964 1.00 86.12 85 LEU A O 1
ATOM 709 N N . LEU A 1 86 ? 17.458 -6.080 -15.214 1.00 86.38 86 LEU A N 1
ATOM 710 C CA . LEU A 1 86 ? 18.039 -4.738 -15.272 1.00 86.38 86 LEU A CA 1
ATOM 711 C C . LEU A 1 86 ? 18.772 -4.386 -13.977 1.00 86.38 86 LEU A C 1
ATOM 713 O O . LEU A 1 86 ? 19.844 -3.808 -14.043 1.00 86.38 86 LEU A O 1
ATOM 717 N N . ASP A 1 87 ? 18.257 -4.788 -12.817 1.00 83.62 87 ASP A N 1
ATOM 718 C CA . ASP A 1 87 ? 18.877 -4.531 -11.512 1.00 83.62 87 ASP A CA 1
ATOM 719 C C . ASP A 1 87 ? 20.262 -5.193 -11.418 1.00 83.62 87 ASP A C 1
ATOM 721 O O . ASP A 1 87 ? 21.232 -4.563 -11.001 1.00 83.62 87 ASP A O 1
ATOM 725 N N . ARG A 1 88 ? 20.395 -6.429 -11.929 1.00 83.19 88 ARG A N 1
ATOM 726 C CA . ARG A 1 88 ? 21.694 -7.120 -12.037 1.00 83.19 88 ARG A CA 1
ATOM 727 C C . ARG A 1 88 ? 22.656 -6.406 -12.985 1.00 83.19 88 ARG A C 1
ATOM 729 O O . ARG A 1 88 ? 23.852 -6.346 -12.705 1.00 83.19 88 ARG A O 1
ATOM 736 N N . LEU A 1 89 ? 22.152 -5.884 -14.103 1.00 85.38 89 LEU A N 1
ATOM 737 C CA . LEU A 1 89 ? 22.957 -5.116 -15.057 1.00 85.38 89 LEU A CA 1
ATOM 738 C C . LEU A 1 89 ? 23.398 -3.778 -14.460 1.00 85.38 89 LEU A C 1
ATOM 740 O O . LEU A 1 89 ? 24.575 -3.448 -14.536 1.00 85.38 89 LEU A O 1
ATOM 744 N N . CYS A 1 90 ? 22.490 -3.044 -13.816 1.00 85.75 90 CYS A N 1
ATOM 745 C CA . CYS A 1 90 ? 22.791 -1.799 -13.121 1.00 85.75 90 CYS A CA 1
ATOM 746 C C . CYS A 1 90 ? 23.842 -2.015 -12.037 1.00 85.75 90 CYS A C 1
ATOM 748 O O . CYS A 1 90 ? 24.804 -1.258 -11.980 1.00 85.75 90 CYS A O 1
ATOM 750 N N . TRP A 1 91 ? 23.715 -3.082 -11.245 1.00 81.69 91 TRP A N 1
ATOM 751 C CA . TRP A 1 91 ? 24.719 -3.443 -10.250 1.00 81.69 91 TRP A CA 1
ATOM 752 C C . TRP A 1 91 ? 26.087 -3.715 -10.891 1.00 81.69 91 TRP A C 1
ATOM 754 O O . TRP A 1 91 ? 27.090 -3.150 -10.466 1.00 81.69 91 TRP A O 1
ATOM 764 N N . ARG A 1 92 ? 26.129 -4.498 -11.978 1.00 86.62 92 ARG A N 1
ATOM 765 C CA . ARG A 1 92 ? 27.370 -4.803 -12.713 1.00 86.62 92 ARG A CA 1
ATOM 766 C C . ARG A 1 92 ? 28.005 -3.569 -13.370 1.0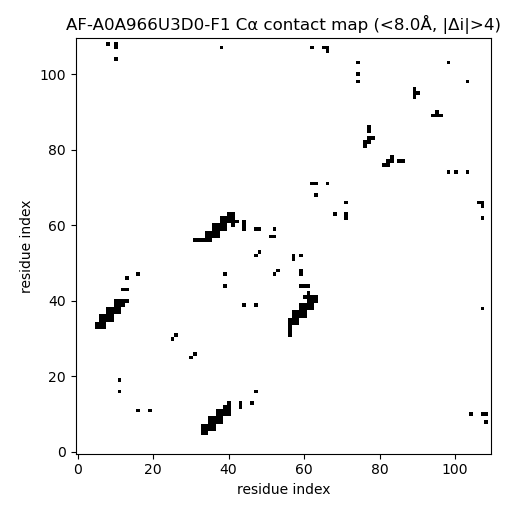0 86.62 92 ARG A C 1
ATOM 768 O O . ARG A 1 92 ? 29.221 -3.525 -13.530 1.00 86.62 92 ARG A O 1
ATOM 775 N N . LEU A 1 93 ? 27.193 -2.588 -13.755 1.00 88.12 93 LEU A N 1
ATOM 776 C CA . LEU A 1 93 ? 27.617 -1.352 -14.418 1.00 88.12 93 LEU A CA 1
ATOM 777 C C . LEU A 1 93 ? 27.728 -0.151 -13.462 1.00 88.12 93 LEU A C 1
ATOM 779 O O . LEU A 1 93 ? 27.968 0.956 -13.929 1.00 88.12 93 LEU A O 1
ATOM 783 N N . HIS A 1 94 ? 27.566 -0.350 -12.149 1.00 81.81 94 HIS A N 1
ATOM 784 C CA . HIS A 1 94 ? 27.570 0.716 -11.134 1.00 81.81 94 HIS A CA 1
ATOM 785 C C . HIS A 1 94 ? 26.564 1.852 -11.418 1.00 81.81 94 HIS A C 1
ATOM 787 O O . HIS A 1 94 ? 26.797 3.015 -11.095 1.00 81.81 94 HIS A O 1
ATOM 793 N N . LEU A 1 95 ? 25.421 1.517 -12.022 1.00 79.69 95 LEU A N 1
ATOM 794 C CA . LEU A 1 95 ? 24.330 2.453 -12.282 1.00 79.69 95 LEU A CA 1
ATOM 795 C C . LEU A 1 95 ? 23.362 2.482 -11.095 1.00 79.69 95 LEU A C 1
ATOM 797 O O . LEU A 1 95 ? 22.938 1.439 -10.593 1.00 79.69 95 LEU A O 1
ATOM 801 N N . HIS A 1 96 ? 22.962 3.681 -10.672 1.00 72.50 96 HIS A N 1
ATOM 802 C CA . HIS A 1 96 ? 22.009 3.863 -9.579 1.00 72.50 96 HIS A CA 1
ATOM 803 C C . HIS A 1 96 ? 20.566 3.955 -10.074 1.00 72.50 96 HIS A C 1
ATOM 805 O O . HIS A 1 96 ? 20.259 4.619 -11.062 1.00 72.50 96 HIS A O 1
ATOM 811 N N . ARG A 1 97 ? 19.649 3.346 -9.318 1.00 74.25 97 ARG A N 1
ATOM 812 C CA . ARG A 1 97 ? 18.210 3.534 -9.512 1.00 74.25 97 ARG A CA 1
ATOM 813 C C . ARG A 1 97 ? 17.765 4.851 -8.889 1.00 74.25 97 ARG A C 1
ATOM 815 O O . ARG A 1 97 ? 17.977 5.076 -7.696 1.00 74.25 97 ARG A O 1
ATOM 822 N N . SER A 1 98 ? 17.076 5.682 -9.668 1.00 73.62 98 SER A N 1
ATOM 823 C CA . SER A 1 98 ? 16.554 6.970 -9.195 1.00 73.62 98 SER A CA 1
ATOM 824 C C . SER A 1 98 ? 15.588 6.792 -8.014 1.00 73.62 98 SER A C 1
ATOM 826 O O . SER A 1 98 ? 15.704 7.488 -7.000 1.00 73.62 98 SER A O 1
ATOM 828 N N . TYR A 1 99 ? 14.715 5.778 -8.087 1.00 75.81 99 TYR A N 1
ATOM 829 C CA . TYR A 1 99 ? 13.710 5.476 -7.066 1.00 75.81 99 TYR A CA 1
ATOM 830 C C . TYR A 1 99 ? 13.872 4.051 -6.521 1.00 75.81 99 TYR A C 1
ATOM 832 O O . TYR A 1 99 ? 13.658 3.063 -7.227 1.00 75.81 99 TYR A O 1
ATOM 840 N N . SER A 1 100 ? 14.256 3.947 -5.246 1.00 80.88 100 SER A N 1
ATOM 841 C CA . SER A 1 100 ? 14.200 2.695 -4.485 1.00 80.88 100 SER A CA 1
ATOM 842 C C . SER A 1 100 ? 12.794 2.479 -3.919 1.00 80.88 100 SER A C 1
ATOM 844 O O . SER A 1 100 ? 12.016 3.428 -3.810 1.00 80.88 100 SER A O 1
ATOM 846 N N . GLY A 1 101 ? 12.480 1.246 -3.503 1.00 80.81 101 GLY A N 1
ATOM 847 C CA . GLY A 1 101 ? 11.194 0.933 -2.865 1.00 80.81 101 GLY A CA 1
ATOM 848 C C . GLY A 1 101 ? 10.900 1.828 -1.655 1.00 80.81 101 GLY A C 1
ATOM 849 O O . GLY A 1 101 ? 9.802 2.355 -1.535 1.00 80.81 101 GLY A O 1
ATOM 850 N N . TRP A 1 102 ? 11.910 2.105 -0.823 1.00 83.56 102 TRP A N 1
ATOM 851 C CA . TRP A 1 102 ? 11.768 3.019 0.314 1.00 83.56 102 TRP A CA 1
ATOM 852 C C . TRP A 1 102 ? 11.440 4.458 -0.110 1.00 83.56 102 TRP A C 1
ATOM 854 O O . TRP A 1 102 ? 10.564 5.078 0.484 1.00 83.56 102 TRP A O 1
ATOM 864 N N . LYS A 1 103 ? 12.094 4.992 -1.153 1.00 86.38 103 LYS A N 1
ATOM 865 C CA . LYS A 1 103 ? 11.802 6.353 -1.639 1.00 86.38 103 LYS A CA 1
ATOM 866 C C . LYS A 1 103 ? 10.365 6.454 -2.145 1.00 86.38 103 LYS A C 1
ATOM 868 O O . LYS A 1 103 ? 9.675 7.409 -1.811 1.00 86.38 103 LYS A O 1
ATOM 873 N N . LEU A 1 104 ? 9.908 5.453 -2.899 1.00 88.31 104 LEU A N 1
ATOM 874 C CA . LEU A 1 104 ? 8.528 5.398 -3.388 1.00 88.31 104 LEU A CA 1
ATOM 875 C C . LEU A 1 104 ? 7.526 5.376 -2.234 1.00 88.31 104 LEU A C 1
ATOM 877 O O . LEU A 1 104 ? 6.552 6.119 -2.265 1.00 88.31 104 LEU A O 1
ATOM 881 N N . GLN A 1 105 ? 7.812 4.609 -1.179 1.00 89.81 105 GLN A N 1
ATOM 882 C CA . GLN A 1 105 ? 6.982 4.608 0.022 1.00 89.81 105 GLN A CA 1
ATOM 883 C C . GLN A 1 105 ? 6.903 5.967 0.711 1.00 89.81 105 GLN A C 1
ATOM 885 O O . GLN A 1 105 ? 5.906 6.189 1.376 1.00 89.81 105 GLN A O 1
ATOM 890 N N . GLN A 1 106 ? 7.907 6.847 0.612 1.00 90.56 106 GLN A N 1
ATOM 891 C CA . GLN A 1 106 ? 7.806 8.203 1.169 1.00 90.56 106 GLN A CA 1
ATOM 892 C C . GLN A 1 106 ? 6.991 9.125 0.264 1.00 90.56 106 GLN A C 1
ATOM 894 O O . GLN A 1 106 ? 6.167 9.876 0.769 1.00 90.56 106 GLN A O 1
ATOM 899 N N . VAL A 1 107 ? 7.178 9.030 -1.057 1.00 89.81 107 VAL A N 1
ATOM 900 C CA . VAL A 1 107 ? 6.443 9.853 -2.034 1.00 89.81 107 VAL A CA 1
ATOM 901 C C . VAL A 1 107 ? 4.937 9.622 -1.935 1.00 89.81 107 VAL A C 1
ATOM 903 O O . VAL A 1 107 ? 4.184 10.579 -1.972 1.00 89.81 107 VAL A O 1
ATOM 906 N N . VAL A 1 108 ? 4.500 8.377 -1.733 1.00 91.56 108 VAL A N 1
ATOM 907 C CA . VAL A 1 108 ? 3.076 8.029 -1.558 1.00 91.56 108 VAL A CA 1
ATOM 908 C C . VAL A 1 108 ? 2.436 8.689 -0.321 1.00 91.56 108 VAL A C 1
ATOM 910 O O . VAL A 1 108 ? 1.216 8.757 -0.233 1.00 91.56 108 VAL A O 1
ATOM 913 N N . LYS A 1 109 ? 3.229 9.146 0.658 1.00 89.75 109 LYS A N 1
ATOM 914 C CA . LYS A 1 109 ? 2.720 9.763 1.900 1.00 89.75 109 LYS A CA 1
ATOM 915 C C . LYS A 1 109 ? 2.629 11.286 1.835 1.00 89.75 109 LYS A C 1
ATOM 917 O O . LYS A 1 109 ? 2.173 11.873 2.815 1.00 89.75 109 LYS A O 1
ATOM 922 N N . LEU A 1 110 ? 3.156 11.891 0.772 1.00 86.38 110 LEU A N 1
ATOM 923 C CA . LEU A 1 110 ? 3.098 13.332 0.529 1.00 86.38 110 LEU A CA 1
ATOM 924 C C . LEU A 1 110 ? 1.735 13.697 -0.058 1.00 86.38 110 LEU A C 1
ATOM 926 O O . LEU A 1 110 ? 1.216 14.756 0.353 1.00 86.38 110 LEU A O 1
#

Solvent-accessible surface area (backbone atoms only — not comparable to full-atom values): 6508 Å² total; per-residue (Å²): 131,84,77,89,82,72,68,47,79,47,70,49,41,72,94,42,48,68,61,48,50,54,51,51,53,50,42,53,74,78,43,59,87,48,38,32,42,32,36,21,42,57,89,37,35,67,62,50,45,75,73,49,61,88,46,84,51,60,44,84,40,44,38,67,82,70,39,57,69,71,58,46,52,49,55,52,44,51,73,34,75,66,21,54,53,47,51,54,48,26,60,78,67,74,51,81,73,93,70,48,75,68,56,51,52,51,59,68,72,110

Foldseek 3Di:
DDDDAAAAEEEEEDVCVVVVVVVVVVCCVPPVPHAYEYEYAQVRQVVCCVVPVPPPRYDYHYLVVQDDPVRSVVVVCLPDPNVVVVVVVCVVVVHDDPDDPVNSRVSSVD

Mean predicted aligned error: 4.52 Å

Secondary structure (DSSP, 8-state):
-PPPP--EEEEE-GGGHHHHHHHHHHHHHH-TTS-EEEEE-GGGHHHHHHHHTTSTTEEEEEGGGTS-HHHHHHHHHHHSHHHHHHHHHHHHTTPPPS--HHHHHHHTT-

Radius of gyration: 16.31 Å; Cα contacts (8 Å, |Δi|>4): 110; chains: 1; bounding box: 42×37×37 Å

Nearest PDB structures (foldseek):
  7qsg-assembly1_A  TM=4.795E-01  e=8.942E-02  Mycolicibacterium hassiacum
  8x8p-assembly1_A  TM=5.019E-01  e=1.032E+00  Callicarpa macrophylla
  3w1v-assembly1_A  TM=5.042E-01  e=2.782E+00  Staphylococcus aureus subsp. aureus Mu50
  8du1-assembly2_D  TM=5.419E-01  e=3.871E+00  Elizabethkingia anoph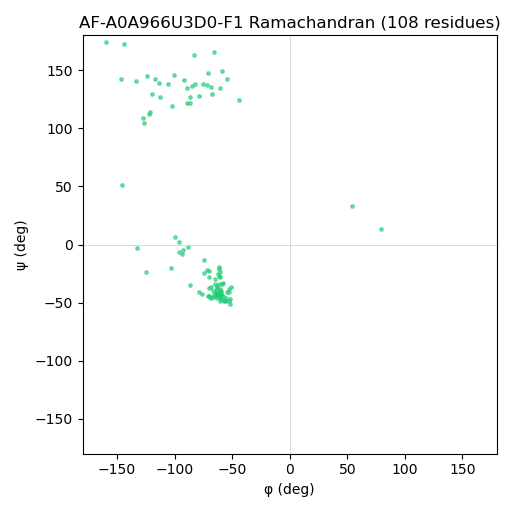elis NUHP1
  2gn4-assembly1_A  TM=4.753E-01  e=5.043E+00  Helicobacter pylori

pLDDT: mean 91.62, std 7.26, range [55.94, 98.38]